Protein AF-E1U0R4-F1 (afdb_monomer_lite)

Secondary structure (DSSP, 8-state):
--------------------------------------S------S-S--TTEEEE-TTSSEEEEEEE---S--TT-SEEEEEEETTT--EEEEEE------TTHHHHHHHHHHHHHHHHT---TTS--

Organism: Zonotrichia albicollis (NCBI:txid44394)

Foldseek 3Di:
DDDDDDDDDDDDDDDDDDDDDDDDDDDDDDDDDDDPDDDPDPPPDPPPPVQAQPDADPVRQKTFGPAWDCPDCDDQFPTKTWIAGPVVRDIDIDTDGDDPDPPCPVVVVVVVVVVVVVLVPDDDPPRDD

InterPro domains:
  IPR050588 With No Lysine (K) Ser/Thr Protein Kinase [PTHR13902] (39-129)

Structure (mmCIF, N/CA/C/O backbone):
data_AF-E1U0R4-F1
#
_entry.id   AF-E1U0R4-F1
#
loop_
_atom_site.group_PDB
_atom_site.id
_atom_site.type_symbol
_atom_site.label_atom_id
_atom_site.label_alt_id
_atom_site.label_comp_id
_atom_site.label_asym_id
_atom_site.label_entity_id
_atom_site.label_seq_id
_atom_site.pdbx_PDB_ins_code
_atom_site.Cartn_x
_atom_site.Cartn_y
_atom_site.Cartn_z
_atom_site.occupancy
_atom_site.B_iso_or_equiv
_atom_site.auth_seq_id
_atom_site.auth_comp_id
_atom_site.auth_asym_id
_atom_site.auth_atom_id
_atom_site.pdbx_PDB_model_num
ATOM 1 N N . MET A 1 1 ? 2.765 56.163 -7.144 1.00 41.53 1 MET A N 1
ATOM 2 C CA . MET A 1 1 ? 4.044 56.393 -6.450 1.00 41.53 1 MET A CA 1
ATOM 3 C C . MET A 1 1 ? 4.935 55.227 -6.826 1.00 41.53 1 MET A C 1
ATOM 5 O O . MET A 1 1 ? 4.578 54.101 -6.513 1.00 41.53 1 MET A O 1
ATOM 9 N N . SER A 1 2 ? 5.956 55.501 -7.637 1.00 49.88 2 SER A N 1
ATOM 10 C CA . SER A 1 2 ? 6.930 54.536 -8.158 1.00 49.88 2 SER A CA 1
ATOM 11 C C . SER A 1 2 ? 8.245 54.772 -7.445 1.00 49.88 2 SER A C 1
ATOM 13 O O . SER A 1 2 ? 8.737 55.877 -7.608 1.00 49.88 2 SER A O 1
ATOM 15 N N . GLU A 1 3 ? 8.802 53.772 -6.764 1.00 46.78 3 GLU A N 1
ATOM 16 C CA . GLU A 1 3 ? 10.224 53.624 -6.386 1.00 46.78 3 GLU A CA 1
ATOM 17 C C . GLU A 1 3 ? 10.397 52.101 -6.152 1.00 46.78 3 GLU A C 1
ATOM 19 O O . GLU A 1 3 ? 9.575 51.510 -5.462 1.00 46.78 3 GLU A O 1
ATOM 24 N N . GLY A 1 4 ? 11.284 51.313 -6.765 1.00 46.88 4 GLY A N 1
ATOM 25 C CA . GLY A 1 4 ? 12.503 51.604 -7.506 1.00 46.88 4 GLY A CA 1
ATOM 26 C C . GLY A 1 4 ? 13.678 51.715 -6.545 1.00 46.88 4 GLY A C 1
ATOM 27 O O . GLY A 1 4 ? 13.974 52.823 -6.134 1.00 46.88 4 GLY A O 1
ATOM 28 N N . GLU A 1 5 ? 14.367 50.616 -6.213 1.00 40.34 5 GLU A N 1
ATOM 29 C CA . GLU A 1 5 ? 15.675 50.728 -5.557 1.00 40.34 5 GLU A CA 1
ATOM 30 C C . GLU A 1 5 ? 16.640 49.608 -5.959 1.00 40.34 5 GLU A C 1
ATOM 32 O O . GLU A 1 5 ? 16.260 48.480 -6.271 1.00 40.34 5 GLU A O 1
ATOM 37 N N . SER A 1 6 ? 17.901 50.015 -6.068 1.00 49.81 6 SER A N 1
ATOM 38 C CA . SER A 1 6 ? 18.966 49.423 -6.866 1.00 49.81 6 SER A CA 1
ATOM 39 C C . SER A 1 6 ? 20.091 48.860 -5.999 1.00 49.81 6 SER A C 1
ATOM 41 O O . SER A 1 6 ? 20.259 49.218 -4.839 1.00 49.81 6 SER A O 1
ATOM 43 N N . LYS A 1 7 ? 20.899 48.007 -6.639 1.00 45.50 7 LYS A N 1
ATOM 44 C CA . LYS A 1 7 ? 22.209 47.484 -6.219 1.00 45.50 7 LYS A CA 1
ATOM 45 C C . LYS A 1 7 ? 23.108 48.493 -5.495 1.00 45.50 7 LYS A C 1
ATOM 47 O O . LYS A 1 7 ? 23.283 49.612 -5.972 1.00 45.50 7 LYS A O 1
ATOM 52 N N . GLN A 1 8 ? 23.886 47.981 -4.539 1.00 39.34 8 GLN A N 1
ATOM 53 C CA . GLN A 1 8 ? 25.188 48.545 -4.193 1.00 39.34 8 GLN A CA 1
ATOM 54 C C . GLN A 1 8 ? 26.244 47.444 -3.991 1.00 39.34 8 GLN A C 1
ATOM 56 O O . GLN A 1 8 ? 26.070 46.503 -3.224 1.00 39.34 8 GLN A O 1
ATOM 61 N N . VAL A 1 9 ? 27.331 47.590 -4.749 1.00 46.50 9 VAL A N 1
ATOM 62 C CA . VAL A 1 9 ? 28.618 46.886 -4.650 1.00 46.50 9 VAL A CA 1
ATOM 63 C C . VAL A 1 9 ? 29.513 47.569 -3.608 1.00 46.50 9 VAL A C 1
ATOM 65 O O . VAL A 1 9 ? 29.276 48.730 -3.266 1.00 46.50 9 VAL A O 1
ATOM 68 N N . PRO A 1 10 ? 30.631 46.938 -3.220 1.00 53.38 10 PRO A N 1
ATOM 69 C CA . PRO A 1 10 ? 31.868 47.711 -3.229 1.00 53.38 10 PRO A CA 1
ATOM 70 C C . PRO A 1 10 ? 33.009 47.030 -3.994 1.00 53.38 10 PRO A C 1
ATOM 72 O O . PRO A 1 10 ? 33.271 45.836 -3.894 1.00 53.38 10 PRO A O 1
ATOM 75 N N . SER A 1 11 ? 33.678 47.876 -4.767 1.00 37.53 11 SER A N 1
ATOM 76 C CA . SER A 1 11 ? 34.924 47.697 -5.506 1.00 37.53 11 SER A CA 1
ATOM 77 C C . SER A 1 11 ? 36.165 47.754 -4.606 1.00 37.53 11 SER A C 1
ATOM 79 O O . SER A 1 11 ? 36.167 48.533 -3.654 1.00 37.53 11 SER A O 1
ATOM 81 N N . SER A 1 12 ? 37.265 47.118 -5.032 1.00 37.72 12 SER A N 1
ATOM 82 C CA . SER A 1 12 ? 38.532 47.788 -5.425 1.00 37.72 12 SER A CA 1
ATOM 83 C C . SER A 1 12 ? 39.790 46.994 -5.030 1.00 37.72 12 SER A C 1
ATOM 85 O O . SER A 1 12 ? 39.921 46.605 -3.873 1.00 37.72 12 SER A O 1
ATOM 87 N N . GLY A 1 13 ? 40.750 46.862 -5.961 1.00 34.81 13 GLY A N 1
ATOM 88 C CA . GLY A 1 13 ? 42.180 46.870 -5.605 1.00 34.81 13 GLY A CA 1
ATOM 89 C C . GLY A 1 13 ? 43.117 45.808 -6.209 1.00 34.81 13 GLY A C 1
ATOM 90 O O . GLY A 1 13 ? 43.470 44.868 -5.515 1.00 34.81 13 GLY A O 1
ATOM 91 N N . SER A 1 14 ? 43.582 46.057 -7.441 1.00 40.03 14 SER A N 1
ATOM 92 C CA . SER A 1 14 ? 44.992 46.029 -7.914 1.00 40.03 14 SER A CA 1
ATOM 93 C C . SER A 1 14 ? 45.887 44.755 -7.899 1.00 40.03 14 SER A C 1
ATOM 95 O O . SER A 1 14 ? 46.291 44.264 -6.852 1.00 40.03 14 SER A O 1
ATOM 97 N N . ASP A 1 15 ? 46.308 44.364 -9.117 1.00 39.44 15 ASP A N 1
ATOM 98 C CA . ASP A 1 15 ? 47.503 43.618 -9.614 1.00 39.44 15 ASP A CA 1
ATOM 99 C C . ASP A 1 15 ? 48.890 43.950 -8.974 1.00 39.44 15 ASP A C 1
ATOM 101 O O . ASP A 1 15 ? 48.965 44.946 -8.250 1.00 39.44 15 ASP A O 1
ATOM 105 N N . PRO A 1 16 ? 50.056 43.329 -9.353 1.00 49.41 16 PRO A N 1
ATOM 106 C CA . PRO A 1 16 ? 50.374 42.035 -10.019 1.00 49.41 16 PRO A CA 1
ATOM 107 C C . PRO A 1 16 ? 51.575 41.226 -9.397 1.00 49.41 16 PRO A C 1
ATOM 109 O O . PRO A 1 16 ? 52.316 41.727 -8.561 1.00 49.41 16 PRO A O 1
ATOM 112 N N . LYS A 1 17 ? 51.792 39.986 -9.897 1.00 42.16 17 LYS A N 1
ATOM 113 C CA . LYS A 1 17 ? 53.056 39.225 -10.193 1.00 42.16 17 LYS A CA 1
ATOM 114 C C . LYS A 1 17 ? 54.303 39.318 -9.263 1.00 42.16 17 LYS A C 1
ATOM 116 O O . LYS A 1 17 ? 54.814 40.400 -8.997 1.00 42.16 17 LYS A O 1
ATOM 121 N N . PRO A 1 18 ? 54.962 38.169 -8.982 1.00 46.47 18 PRO A N 1
ATOM 122 C CA . PRO A 1 18 ? 56.337 37.989 -9.486 1.00 46.47 18 PRO A CA 1
ATOM 123 C C . PRO A 1 18 ? 56.633 36.583 -10.058 1.00 46.47 18 PRO A C 1
ATOM 125 O O . PRO A 1 18 ? 56.273 35.563 -9.481 1.00 46.47 18 PRO A O 1
ATOM 128 N N . GLU A 1 19 ? 57.354 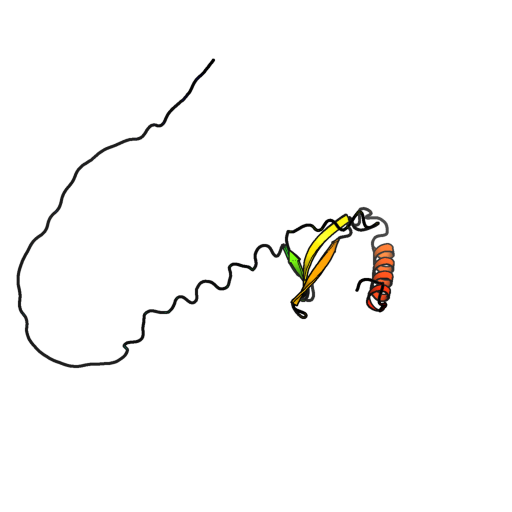36.549 -11.184 1.00 39.94 19 GLU A N 1
ATOM 129 C CA . GLU A 1 19 ? 58.221 35.423 -11.579 1.00 39.94 19 GLU A CA 1
ATOM 130 C C . GLU A 1 19 ? 59.570 35.554 -10.852 1.00 39.94 19 GLU A C 1
ATOM 132 O O . GLU A 1 19 ? 59.973 36.668 -10.502 1.00 39.94 19 GLU A O 1
ATOM 137 N N . PRO A 1 20 ? 60.329 34.455 -10.721 1.00 52.81 20 PRO A N 1
ATOM 138 C CA . PRO A 1 20 ? 61.683 34.515 -11.267 1.00 52.81 20 PRO A CA 1
ATOM 139 C C . PRO A 1 20 ? 62.083 33.266 -12.067 1.00 52.81 20 PRO A C 1
ATOM 141 O O . PRO A 1 20 ? 61.604 32.155 -11.854 1.00 52.81 20 PRO A O 1
ATOM 144 N N . ALA A 1 21 ? 63.001 33.499 -13.001 1.00 41.66 21 ALA A N 1
ATOM 145 C CA . ALA A 1 21 ? 63.516 32.559 -13.983 1.00 41.66 21 ALA A CA 1
ATOM 146 C C . ALA A 1 21 ? 64.726 31.726 -13.503 1.00 41.66 21 ALA A C 1
ATOM 148 O O . ALA A 1 21 ? 65.464 32.129 -12.607 1.00 41.66 21 ALA A O 1
ATOM 149 N N . SER A 1 22 ? 64.995 30.673 -14.290 1.00 39.19 22 SER A N 1
ATOM 150 C CA . SER A 1 22 ? 66.307 30.080 -14.625 1.00 39.19 22 SER A CA 1
ATOM 151 C C . SER A 1 22 ? 66.925 29.029 -13.689 1.00 39.19 22 SER A C 1
ATOM 153 O O . SER A 1 22 ? 67.440 29.355 -12.623 1.00 39.19 22 SER A O 1
ATOM 155 N N . SER A 1 23 ? 67.081 27.792 -14.191 1.00 39.59 23 SER A N 1
ATOM 156 C CA . SER A 1 23 ? 68.366 27.231 -14.695 1.00 39.59 23 SER A CA 1
ATOM 157 C C . SER A 1 23 ? 68.241 25.710 -14.948 1.00 39.59 23 SER A C 1
ATOM 159 O O . SER A 1 23 ? 67.795 24.980 -14.070 1.00 39.59 23 SER A O 1
ATOM 161 N N . GLY A 1 24 ? 68.609 25.221 -16.143 1.00 40.91 24 GLY A N 1
ATOM 162 C CA . GLY A 1 24 ? 68.696 23.776 -16.468 1.00 40.91 24 GLY A CA 1
ATOM 163 C C . GLY A 1 24 ? 70.047 23.151 -16.064 1.00 40.91 24 GLY A C 1
ATOM 164 O O . GLY A 1 24 ? 70.754 23.740 -15.253 1.00 40.91 24 GLY A O 1
ATOM 165 N N . PRO A 1 25 ? 70.520 22.071 -16.721 1.00 55.16 25 PRO A N 1
ATOM 166 C CA . PRO A 1 25 ? 69.890 20.778 -16.987 1.00 55.16 25 PRO A CA 1
ATOM 167 C C . PRO A 1 25 ? 70.627 19.642 -16.231 1.00 55.16 25 PRO A C 1
ATOM 169 O O . PRO A 1 25 ? 71.854 19.605 -16.179 1.00 55.16 25 PRO A O 1
ATOM 172 N N . GLY A 1 26 ? 69.890 18.675 -15.679 1.00 37.91 26 GLY A N 1
ATOM 173 C CA . GLY A 1 26 ? 70.452 17.505 -14.995 1.00 37.91 26 GLY A CA 1
ATOM 174 C C . GLY A 1 26 ? 70.045 16.221 -15.702 1.00 37.91 26 GLY A C 1
ATOM 175 O O . GLY A 1 26 ? 68.925 15.749 -15.554 1.00 37.91 26 GLY A O 1
ATOM 176 N N . MET A 1 27 ? 70.952 15.681 -16.505 1.00 47.06 27 MET A N 1
ATOM 177 C CA . MET A 1 27 ? 70.818 14.376 -17.139 1.00 47.06 27 MET A CA 1
ATOM 178 C C . MET A 1 27 ? 71.198 13.263 -16.155 1.00 47.06 27 MET A C 1
ATOM 180 O O . MET A 1 27 ? 72.202 13.372 -15.457 1.00 47.06 27 MET A O 1
ATOM 184 N N . THR A 1 28 ? 70.419 12.180 -16.193 1.00 42.53 28 THR A N 1
ATOM 185 C CA . THR A 1 28 ? 70.784 10.756 -16.060 1.00 42.53 28 THR A CA 1
ATOM 186 C C . THR A 1 28 ? 69.958 9.950 -15.057 1.00 42.53 28 THR A C 1
ATOM 188 O O . THR A 1 28 ? 69.831 10.269 -13.882 1.00 42.53 28 THR A O 1
ATOM 191 N N . SER A 1 29 ? 69.561 8.792 -15.580 1.00 46.50 29 SER A N 1
ATOM 192 C CA . SER A 1 29 ? 69.542 7.488 -14.926 1.00 46.50 29 SER A CA 1
ATOM 193 C C . SER A 1 29 ? 68.189 6.905 -14.530 1.00 46.50 29 SER A C 1
ATOM 195 O O . SER A 1 29 ? 67.298 7.541 -13.986 1.00 46.50 29 SER A O 1
ATOM 197 N N . VAL A 1 30 ? 68.083 5.642 -14.918 1.00 53.34 30 VAL A N 1
ATOM 198 C CA . VAL A 1 30 ? 66.913 4.795 -15.112 1.00 53.34 30 VAL A CA 1
ATOM 199 C C . VAL A 1 30 ? 66.467 4.095 -13.823 1.00 53.34 30 VAL A C 1
ATOM 201 O O . VAL A 1 30 ? 67.317 3.655 -13.053 1.00 53.34 30 VAL A O 1
ATOM 204 N N . SER A 1 31 ? 65.153 3.864 -13.675 1.00 43.50 31 SER A N 1
ATOM 205 C CA . SER A 1 31 ? 64.508 2.531 -13.511 1.00 43.50 31 SER A CA 1
ATOM 206 C C . SER A 1 31 ? 63.292 2.538 -12.558 1.00 43.50 31 SER A C 1
ATOM 208 O O . SER A 1 31 ? 63.449 2.832 -11.382 1.00 43.50 31 SER A O 1
ATOM 210 N N . ALA A 1 32 ? 62.124 2.195 -13.137 1.00 43.31 32 ALA A N 1
ATOM 211 C CA . ALA A 1 32 ? 60.898 1.482 -12.683 1.00 43.31 32 ALA A CA 1
ATOM 212 C C . ALA A 1 32 ? 60.625 1.233 -11.164 1.00 43.31 32 ALA A C 1
ATOM 214 O O . ALA A 1 32 ? 61.592 1.006 -10.441 1.00 43.31 32 ALA A O 1
ATOM 215 N N . PRO A 1 33 ? 59.352 1.076 -10.681 1.00 49.19 33 PRO A N 1
ATOM 216 C CA . PRO A 1 33 ? 58.301 0.318 -11.393 1.00 49.19 33 PRO A CA 1
ATOM 217 C C . PRO A 1 33 ? 56.792 0.640 -11.117 1.00 49.19 33 PRO A C 1
ATOM 219 O O . PRO A 1 33 ? 56.436 1.363 -10.201 1.00 49.19 33 PRO A O 1
ATOM 222 N N . VAL A 1 34 ? 55.937 -0.025 -11.916 1.00 44.78 34 VAL A N 1
ATOM 223 C CA . VAL A 1 34 ? 54.500 -0.387 -11.756 1.00 44.78 34 VAL A CA 1
ATOM 224 C C . VAL A 1 34 ? 53.418 0.708 -11.700 1.00 44.78 34 VAL A C 1
ATOM 226 O O . VAL A 1 34 ? 53.452 1.643 -10.916 1.00 44.78 34 VAL A O 1
ATOM 229 N N . THR A 1 35 ? 52.357 0.414 -12.459 1.00 44.03 35 THR A N 1
ATOM 230 C CA . THR A 1 35 ? 50.989 0.939 -12.369 1.00 44.03 35 THR A CA 1
ATOM 231 C C . THR A 1 35 ? 50.728 2.232 -13.142 1.00 44.03 35 THR A C 1
ATOM 233 O O . THR A 1 35 ? 50.639 3.335 -12.623 1.00 44.03 35 THR A O 1
ATOM 236 N N . SER A 1 36 ? 50.567 2.073 -14.456 1.00 50.12 36 SER A N 1
ATOM 237 C CA . SER A 1 36 ? 49.639 2.927 -15.190 1.00 50.12 36 SER A CA 1
ATOM 238 C C . SER A 1 36 ? 48.278 2.244 -15.087 1.00 50.12 36 SER A C 1
ATOM 240 O O . SER A 1 36 ? 47.939 1.381 -15.889 1.00 50.12 36 SER A O 1
ATOM 242 N N . ALA A 1 37 ? 47.566 2.552 -14.011 1.00 49.91 37 ALA A N 1
ATOM 243 C CA . ALA A 1 37 ? 46.127 2.383 -13.931 1.00 49.91 37 ALA A CA 1
ATOM 244 C C . ALA A 1 37 ? 45.564 3.786 -13.704 1.00 49.91 37 ALA A C 1
ATOM 246 O O . ALA A 1 37 ? 46.132 4.567 -12.938 1.00 49.91 37 ALA A O 1
ATOM 247 N N . ALA A 1 38 ? 44.544 4.105 -14.488 1.00 49.84 38 ALA A N 1
ATOM 248 C CA . ALA A 1 38 ? 43.834 5.370 -14.558 1.00 49.84 38 ALA A CA 1
ATOM 249 C C . ALA A 1 38 ? 43.422 5.914 -13.170 1.00 49.84 38 ALA A C 1
ATOM 251 O O . ALA A 1 38 ? 43.376 5.143 -12.206 1.00 49.84 38 ALA A O 1
ATOM 252 N N . PRO A 1 39 ? 43.144 7.231 -13.046 1.00 54.72 39 PRO A N 1
ATOM 253 C CA . PRO A 1 39 ? 42.510 7.783 -11.846 1.00 54.72 39 PRO A CA 1
ATOM 254 C C . PRO A 1 39 ? 41.251 6.973 -11.489 1.00 54.72 39 PRO A C 1
ATOM 256 O O . PRO A 1 39 ? 40.661 6.389 -12.399 1.00 54.72 39 PRO A O 1
ATOM 259 N N . PRO A 1 40 ? 40.874 6.899 -10.196 1.00 53.12 40 PRO A N 1
ATOM 260 C CA . PRO A 1 40 ? 39.676 6.182 -9.779 1.00 53.12 40 PRO A CA 1
ATOM 261 C C . PRO A 1 40 ? 38.511 6.705 -10.612 1.00 53.12 40 PRO A C 1
ATOM 263 O O . PRO A 1 40 ? 38.218 7.898 -10.566 1.00 53.12 40 PRO A O 1
ATOM 266 N N . GLU A 1 41 ? 37.933 5.830 -11.435 1.00 56.06 41 GLU A N 1
ATOM 267 C CA . GLU A 1 41 ? 36.658 6.126 -12.059 1.00 56.06 41 GLU A CA 1
ATOM 268 C C . GLU A 1 41 ? 35.685 6.381 -10.915 1.00 56.06 41 GLU A C 1
ATOM 270 O O . GLU A 1 41 ? 35.590 5.620 -9.950 1.00 56.06 41 GLU A O 1
ATOM 275 N N . GLU A 1 42 ? 35.095 7.556 -11.000 1.00 53.53 42 GLU A N 1
ATOM 276 C CA . GLU A 1 42 ? 34.057 8.086 -10.154 1.00 53.53 42 GLU A CA 1
ATOM 277 C C . GLU A 1 42 ? 32.883 7.091 -10.213 1.00 53.53 42 GLU A C 1
ATOM 279 O O . GLU A 1 42 ? 32.039 7.172 -11.094 1.00 53.53 42 GLU A O 1
ATOM 284 N N . GLU A 1 43 ? 32.839 6.107 -9.307 1.00 49.41 43 GLU A N 1
ATOM 285 C CA . GLU A 1 43 ? 31.593 5.413 -8.942 1.00 49.41 43 GLU A CA 1
ATOM 286 C C . GLU A 1 43 ? 30.796 6.327 -7.995 1.00 49.41 43 GLU A C 1
ATOM 288 O O . GLU A 1 43 ? 30.449 5.971 -6.871 1.00 49.41 43 GLU A O 1
ATOM 293 N N . GLU A 1 44 ? 30.574 7.563 -8.426 1.00 50.28 44 GLU A N 1
ATOM 294 C CA . GLU A 1 44 ? 29.576 8.456 -7.862 1.00 50.28 44 GLU A CA 1
ATOM 295 C C . GLU A 1 44 ? 28.518 8.640 -8.957 1.00 50.28 44 GLU A C 1
ATOM 297 O O . GLU A 1 44 ? 28.853 8.946 -10.097 1.00 50.28 44 GLU A O 1
ATOM 302 N N . GLU A 1 45 ? 27.254 8.427 -8.578 1.00 46.81 45 GLU A N 1
ATOM 303 C CA . GLU A 1 45 ? 26.020 8.657 -9.355 1.00 46.81 45 GLU A CA 1
ATOM 304 C C . GLU A 1 45 ? 25.377 7.459 -10.079 1.00 46.81 45 GLU A C 1
ATOM 306 O O . GLU A 1 45 ? 25.201 7.433 -11.293 1.00 46.81 45 GLU A O 1
ATOM 311 N N . GLU A 1 46 ? 24.860 6.514 -9.285 1.00 45.53 46 GLU A N 1
ATOM 312 C CA . GLU A 1 46 ? 23.609 5.803 -9.622 1.00 45.53 46 GLU A CA 1
ATOM 313 C C . GLU A 1 46 ? 22.516 6.000 -8.539 1.00 45.53 46 GLU A C 1
ATOM 315 O O . GLU A 1 46 ? 21.587 5.207 -8.436 1.00 45.53 46 GLU A O 1
ATOM 320 N N . SER A 1 47 ? 22.600 7.052 -7.705 1.00 46.75 47 SER A N 1
ATOM 321 C CA . SER A 1 47 ? 21.662 7.297 -6.584 1.00 46.75 47 SER A CA 1
ATOM 322 C C . SER A 1 47 ? 20.639 8.422 -6.811 1.00 46.75 47 SER A C 1
ATOM 324 O O . SER A 1 47 ? 20.001 8.864 -5.859 1.00 46.75 47 SER A O 1
ATOM 326 N N . GLU A 1 48 ? 20.479 8.931 -8.034 1.00 45.78 48 GLU A N 1
ATOM 327 C CA . GLU A 1 48 ? 19.715 10.171 -8.277 1.00 45.78 48 GLU A CA 1
ATOM 328 C C . GLU A 1 48 ? 18.302 10.002 -8.868 1.00 45.78 48 GLU A C 1
ATOM 330 O O . GLU A 1 48 ? 17.656 11.002 -9.167 1.00 45.78 48 GLU A O 1
ATOM 335 N N . ASP A 1 49 ? 17.748 8.784 -8.951 1.00 47.28 49 ASP A N 1
ATOM 336 C CA . ASP A 1 49 ? 16.307 8.605 -9.236 1.00 47.28 49 ASP A CA 1
ATOM 337 C C . ASP A 1 49 ? 15.574 7.686 -8.234 1.00 47.28 49 ASP A C 1
ATOM 339 O O . ASP A 1 49 ? 14.559 7.073 -8.541 1.00 47.28 49 ASP A O 1
ATOM 343 N N . GLU A 1 50 ? 16.017 7.670 -6.969 1.00 53.78 50 GLU A N 1
ATOM 344 C CA . GLU A 1 50 ? 15.166 7.349 -5.800 1.00 53.78 50 GLU A CA 1
ATOM 345 C C . GLU A 1 50 ? 14.288 8.558 -5.410 1.00 53.78 50 GLU A C 1
ATOM 347 O O . GLU A 1 50 ? 14.027 8.832 -4.234 1.00 53.78 50 GLU A O 1
ATOM 352 N N . SER A 1 51 ? 13.879 9.348 -6.405 1.00 51.28 51 SER A N 1
ATOM 353 C CA . SER A 1 51 ? 13.270 10.661 -6.240 1.00 51.28 51 SER A CA 1
ATOM 354 C C . SER A 1 51 ? 11.897 10.547 -5.571 1.00 51.28 51 SER A C 1
ATOM 356 O O . SER A 1 51 ? 10.850 10.437 -6.203 1.00 51.28 51 SER A O 1
ATOM 358 N N . GLU A 1 52 ? 11.938 10.633 -4.243 1.00 66.00 52 GLU A N 1
ATOM 359 C CA . GLU A 1 52 ? 10.843 10.894 -3.317 1.00 66.00 52 GLU A CA 1
ATOM 360 C C . GLU A 1 52 ? 10.042 9.705 -2.777 1.00 66.00 52 GLU A C 1
ATOM 362 O O . GLU A 1 52 ? 8.818 9.777 -2.631 1.00 66.00 52 GLU A O 1
ATOM 367 N N . ILE A 1 53 ? 10.749 8.641 -2.384 1.00 78.56 53 ILE A N 1
ATOM 368 C CA . ILE A 1 53 ? 10.202 7.608 -1.495 1.00 78.56 53 ILE A CA 1
ATOM 369 C C . ILE A 1 53 ? 9.849 8.262 -0.145 1.00 78.56 53 ILE A C 1
ATOM 371 O O . ILE A 1 53 ? 10.720 8.711 0.601 1.00 78.56 53 ILE A O 1
ATOM 375 N N . LEU A 1 54 ? 8.553 8.366 0.153 1.00 85.44 54 LEU A N 1
ATOM 376 C CA . LEU A 1 54 ? 8.035 8.933 1.401 1.00 85.44 54 LEU A CA 1
ATOM 377 C C . LEU A 1 54 ? 7.964 7.905 2.525 1.00 85.44 54 LEU A C 1
ATOM 379 O O . LEU A 1 54 ? 8.135 8.257 3.691 1.00 85.44 54 LEU A O 1
ATOM 383 N N . GLU A 1 55 ? 7.632 6.667 2.177 1.00 91.50 55 GLU A N 1
ATOM 384 C CA . GLU A 1 55 ? 7.391 5.597 3.136 1.00 91.50 55 GLU A CA 1
ATOM 385 C C . GLU A 1 55 ? 7.635 4.240 2.479 1.00 91.50 55 GLU A C 1
ATOM 387 O O . GLU A 1 55 ? 7.351 4.048 1.298 1.00 91.50 55 GLU A O 1
ATOM 392 N N . GLU A 1 56 ? 8.124 3.280 3.257 1.00 93.44 56 GLU A N 1
ATOM 393 C CA . GLU A 1 56 ? 8.251 1.890 2.832 1.00 93.44 56 GLU A CA 1
ATOM 394 C C . GLU A 1 56 ? 7.339 1.009 3.677 1.00 93.44 56 GLU A C 1
ATOM 396 O O . GLU A 1 56 ? 7.187 1.194 4.887 1.00 93.44 56 GLU A O 1
ATOM 401 N N . SER A 1 57 ? 6.729 0.015 3.037 1.00 91.88 57 SER A N 1
ATOM 402 C CA . SER A 1 57 ? 5.928 -0.974 3.753 1.00 91.88 57 SER A CA 1
ATOM 403 C C . SER A 1 57 ? 6.759 -1.737 4.795 1.00 91.88 57 SER A C 1
ATOM 405 O O . SER A 1 57 ? 7.949 -1.967 4.583 1.00 91.88 57 SER A O 1
ATOM 407 N N . PRO A 1 58 ? 6.145 -2.249 5.880 1.00 92.62 58 PRO A N 1
ATOM 408 C CA . PRO A 1 58 ? 6.855 -3.029 6.900 1.00 92.62 58 PRO A CA 1
ATOM 409 C C . PRO A 1 58 ? 7.582 -4.279 6.378 1.00 92.62 58 PRO A C 1
ATOM 411 O O . PRO A 1 58 ? 8.457 -4.808 7.059 1.00 92.62 58 PRO A O 1
ATOM 414 N N . CYS A 1 59 ? 7.198 -4.782 5.201 1.00 91.12 59 CYS A N 1
ATOM 415 C CA . CYS A 1 59 ? 7.853 -5.902 4.528 1.00 91.12 59 CYS A CA 1
ATOM 416 C C . CYS A 1 59 ? 8.890 -5.474 3.474 1.00 91.12 59 CYS A C 1
ATOM 418 O O . CYS A 1 59 ? 9.494 -6.347 2.861 1.00 91.12 59 CYS A O 1
ATOM 420 N N . GLY A 1 60 ? 9.078 -4.173 3.236 1.00 92.44 60 GLY A N 1
ATOM 421 C CA . GLY A 1 60 ? 10.020 -3.624 2.253 1.00 92.44 60 GLY A CA 1
ATOM 422 C C . GLY A 1 60 ? 9.643 -3.852 0.783 1.00 92.44 60 GLY A C 1
ATOM 423 O O . GLY A 1 60 ? 10.362 -3.405 -0.102 1.00 92.44 60 GLY A O 1
ATOM 424 N N . ARG A 1 61 ? 8.524 -4.533 0.497 1.00 94.69 61 ARG A N 1
ATOM 425 C CA . ARG A 1 61 ? 8.091 -4.815 -0.883 1.00 94.69 61 ARG A CA 1
ATOM 426 C C . ARG A 1 61 ? 7.550 -3.575 -1.592 1.00 94.69 61 ARG A C 1
ATOM 428 O O . ARG A 1 61 ? 7.741 -3.403 -2.787 1.00 94.69 61 ARG A O 1
ATOM 435 N N . TRP A 1 62 ? 6.852 -2.721 -0.856 1.00 95.19 62 TRP A N 1
ATOM 436 C CA . TRP A 1 62 ? 6.158 -1.567 -1.419 1.00 95.19 62 TRP A CA 1
ATOM 437 C C . TRP A 1 62 ? 6.845 -0.271 -1.005 1.00 95.19 62 TRP A C 1
ATOM 439 O O . TRP A 1 62 ? 7.019 -0.036 0.194 1.00 95.19 62 TRP A O 1
ATOM 449 N N . GLN A 1 63 ? 7.179 0.571 -1.981 1.00 94.75 63 GLN A N 1
ATOM 450 C CA . GLN A 1 63 ? 7.784 1.890 -1.774 1.00 94.75 63 GLN A CA 1
ATOM 451 C C . GLN A 1 63 ? 6.807 2.983 -2.212 1.00 94.75 63 GLN A C 1
ATOM 453 O O . GLN A 1 63 ? 6.508 3.116 -3.397 1.00 94.75 63 GLN A O 1
ATOM 458 N N . LYS A 1 64 ? 6.283 3.759 -1.261 1.00 95.31 64 LYS A N 1
ATOM 459 C CA . LYS A 1 64 ? 5.368 4.885 -1.491 1.00 95.31 64 LYS A CA 1
ATOM 460 C C . LYS A 1 64 ? 6.149 6.106 -1.964 1.00 95.31 64 LYS A C 1
ATOM 462 O O . LYS A 1 64 ? 7.114 6.496 -1.316 1.00 95.31 64 LYS A O 1
ATOM 467 N N . ARG A 1 65 ? 5.686 6.770 -3.021 1.00 93.62 65 ARG A N 1
ATOM 468 C CA . ARG A 1 65 ? 6.249 8.025 -3.547 1.00 93.62 65 ARG A CA 1
ATOM 469 C C . ARG A 1 65 ? 5.410 9.240 -3.123 1.00 93.62 65 ARG A C 1
ATOM 471 O O . ARG A 1 65 ? 4.300 9.076 -2.614 1.00 93.62 65 ARG A O 1
ATOM 478 N N . ARG A 1 66 ? 5.902 10.473 -3.321 1.00 89.94 66 ARG A N 1
ATOM 479 C CA . ARG A 1 66 ? 5.121 11.695 -2.996 1.00 89.94 66 ARG A CA 1
ATOM 480 C C . ARG A 1 66 ? 3.925 11.932 -3.911 1.00 89.94 66 ARG A C 1
ATOM 482 O O . ARG A 1 66 ? 2.989 12.613 -3.500 1.00 89.94 66 ARG A O 1
ATOM 489 N N . GLU A 1 67 ? 3.933 11.395 -5.123 1.00 91.75 67 GLU A N 1
ATOM 490 C CA . GLU A 1 67 ? 2.858 11.634 -6.083 1.00 91.75 67 GLU A CA 1
ATOM 491 C C . GLU A 1 67 ? 1.506 11.118 -5.564 1.00 91.75 67 GLU A C 1
ATOM 493 O O . GLU A 1 67 ? 1.343 9.932 -5.291 1.00 91.75 67 GLU A O 1
ATOM 498 N N . GLU A 1 68 ? 0.530 12.017 -5.419 1.00 91.88 68 GLU A N 1
ATOM 499 C CA . GLU A 1 68 ? -0.843 11.675 -5.036 1.00 91.88 68 GLU A CA 1
ATOM 500 C C . GLU A 1 68 ? -1.651 11.287 -6.282 1.00 91.88 68 GLU A C 1
ATOM 502 O O . GLU A 1 68 ? -1.664 12.010 -7.280 1.00 91.88 68 GLU A O 1
ATOM 507 N N . VAL A 1 69 ? -2.356 10.155 -6.228 1.00 91.38 69 VAL A N 1
ATOM 508 C CA . VAL A 1 69 ? -3.133 9.627 -7.355 1.00 91.38 69 VAL A CA 1
ATOM 509 C C . VAL A 1 69 ? -4.629 9.855 -7.162 1.00 91.38 69 VAL A C 1
ATOM 511 O O . VAL A 1 69 ? -5.242 9.469 -6.168 1.00 91.38 69 VAL A O 1
ATOM 514 N N . ASN A 1 70 ? -5.271 10.446 -8.168 1.00 86.19 70 ASN A N 1
ATOM 515 C CA . ASN A 1 70 ? -6.679 10.822 -8.082 1.00 86.19 70 ASN A CA 1
ATOM 516 C C . ASN A 1 70 ? -7.608 9.695 -8.587 1.00 86.19 70 ASN A C 1
ATOM 518 O O . ASN A 1 70 ? -8.083 9.716 -9.724 1.00 86.19 70 ASN A O 1
ATOM 522 N N . GLN A 1 71 ? -7.914 8.718 -7.727 1.00 78.25 71 GLN A N 1
ATOM 523 C CA . GLN A 1 71 ? -8.673 7.494 -8.066 1.00 78.25 71 GLN A CA 1
ATOM 524 C C . GLN A 1 71 ? -10.197 7.660 -8.278 1.00 78.25 71 GLN A C 1
ATOM 526 O O . GLN A 1 71 ? -10.908 6.667 -8.402 1.00 78.25 71 GLN A O 1
ATOM 531 N N . ARG A 1 72 ? -10.714 8.897 -8.377 1.00 77.81 72 ARG A N 1
ATOM 532 C CA . ARG A 1 72 ? -12.157 9.244 -8.354 1.00 77.81 72 ARG A CA 1
ATOM 533 C C . ARG A 1 72 ? -12.833 8.798 -7.048 1.00 77.81 72 ARG A C 1
ATOM 535 O O . ARG A 1 72 ? -13.356 7.697 -6.995 1.00 77.81 72 ARG A O 1
ATOM 542 N N . ASN A 1 73 ? -12.864 9.670 -6.030 1.00 73.31 73 ASN A N 1
ATOM 543 C CA . ASN A 1 73 ? -13.606 9.526 -4.758 1.00 73.31 73 ASN A CA 1
ATOM 544 C C . ASN A 1 73 ? -13.985 8.080 -4.386 1.00 73.31 73 ASN A C 1
ATOM 546 O O . ASN A 1 73 ? -15.169 7.728 -4.359 1.00 73.31 73 ASN A O 1
ATOM 550 N N . VAL A 1 74 ? -12.975 7.245 -4.133 1.00 81.44 74 VAL A N 1
ATOM 551 C CA . VAL A 1 74 ? -13.183 5.870 -3.679 1.00 81.44 74 VAL A CA 1
ATOM 552 C C . VAL A 1 74 ? -13.711 5.944 -2.243 1.00 81.44 74 VAL A C 1
ATOM 554 O O . VAL A 1 74 ? -13.031 6.501 -1.380 1.00 81.44 74 VAL A O 1
ATOM 557 N N . PRO A 1 75 ? -14.926 5.443 -1.953 1.00 82.88 75 PRO A N 1
ATOM 558 C CA . PRO A 1 75 ? -15.489 5.547 -0.615 1.00 82.88 75 PRO A CA 1
ATOM 559 C C . PRO A 1 75 ? -14.609 4.841 0.421 1.00 82.88 75 PRO A C 1
ATOM 561 O O . PRO A 1 75 ? -14.304 3.661 0.271 1.00 82.88 75 PRO A O 1
ATOM 564 N N . GLY A 1 76 ? -14.259 5.551 1.494 1.00 83.38 76 GLY A N 1
ATOM 565 C CA . GLY A 1 76 ? -13.481 5.000 2.607 1.00 83.38 76 GLY A CA 1
ATOM 566 C C . GLY A 1 76 ? -11.962 5.055 2.437 1.00 83.38 76 GLY A C 1
ATOM 567 O O . GLY A 1 76 ? -11.279 4.557 3.322 1.00 83.38 76 GLY A O 1
ATOM 568 N N . ILE A 1 77 ? -11.450 5.651 1.353 1.00 88.88 77 ILE A N 1
ATOM 569 C CA . ILE A 1 77 ? -10.033 6.003 1.196 1.00 88.88 77 ILE A CA 1
ATOM 570 C C . ILE A 1 77 ? -9.883 7.507 1.411 1.00 88.88 77 ILE A C 1
ATOM 572 O O . ILE A 1 77 ? -10.584 8.289 0.767 1.00 88.88 77 ILE A O 1
ATOM 576 N N . ASP A 1 78 ? -8.989 7.901 2.315 1.00 89.06 78 ASP A N 1
ATOM 577 C CA . ASP A 1 78 ? -8.747 9.309 2.640 1.00 89.06 78 ASP A CA 1
ATOM 578 C C . ASP A 1 78 ? -7.709 9.926 1.700 1.00 89.06 78 ASP A C 1
ATOM 580 O O . ASP A 1 78 ? -7.915 11.028 1.193 1.00 89.06 78 ASP A O 1
ATOM 584 N N . SER A 1 79 ? -6.635 9.183 1.420 1.00 90.94 79 SER A N 1
ATOM 585 C CA . SER A 1 79 ? -5.557 9.596 0.519 1.00 90.94 79 SER A CA 1
ATOM 586 C C . SER A 1 79 ? -5.052 8.414 -0.299 1.00 90.94 79 SER A C 1
ATOM 588 O O . SER A 1 79 ? -5.100 7.268 0.151 1.00 90.94 79 SER A O 1
ATOM 590 N N . ALA A 1 80 ? -4.536 8.685 -1.496 1.00 93.44 80 ALA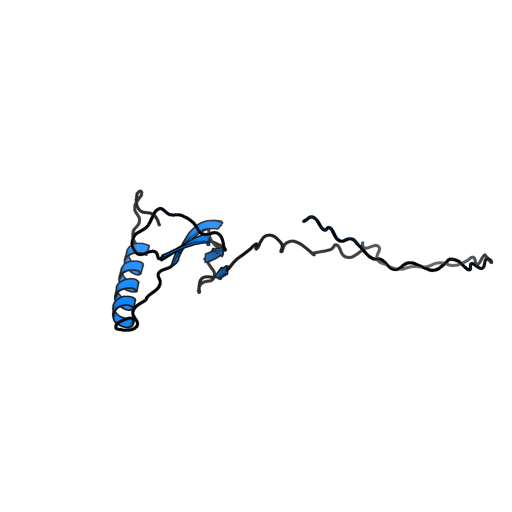 A N 1
ATOM 591 C CA . ALA A 1 80 ? -3.934 7.665 -2.340 1.00 93.44 80 ALA A CA 1
ATOM 592 C C . ALA A 1 80 ? -2.670 8.185 -3.016 1.00 93.44 80 ALA A C 1
ATOM 594 O O . ALA A 1 80 ? -2.677 9.279 -3.567 1.00 93.44 80 ALA A O 1
ATOM 595 N N . TYR A 1 81 ? -1.611 7.384 -3.020 1.00 93.75 81 TYR A N 1
ATOM 596 C CA . TYR A 1 81 ? -0.303 7.767 -3.549 1.00 93.75 81 TYR A CA 1
ATOM 597 C C . TYR A 1 81 ? 0.215 6.738 -4.552 1.00 93.75 81 TYR A C 1
ATOM 599 O O . TYR A 1 81 ? -0.167 5.568 -4.501 1.00 93.75 81 TYR A O 1
ATOM 607 N N . LEU A 1 82 ? 1.085 7.163 -5.462 1.00 93.75 82 LEU A N 1
ATOM 608 C CA . LEU A 1 82 ? 1.818 6.263 -6.342 1.00 93.75 82 LEU A CA 1
ATOM 609 C C . LEU A 1 82 ? 2.840 5.477 -5.517 1.00 93.75 82 LEU A C 1
ATOM 611 O O . LEU A 1 82 ? 3.517 6.033 -4.652 1.00 93.75 82 LEU A O 1
ATOM 615 N N . ALA A 1 83 ? 2.970 4.187 -5.793 1.00 94.81 83 ALA A N 1
ATOM 616 C CA . ALA A 1 83 ? 3.952 3.325 -5.159 1.00 94.81 83 ALA A CA 1
ATOM 617 C C . ALA A 1 83 ? 4.577 2.347 -6.158 1.00 94.81 83 ALA A C 1
ATOM 619 O O . ALA A 1 83 ? 4.061 2.125 -7.253 1.00 94.81 83 ALA A O 1
ATOM 620 N N . MET A 1 84 ? 5.709 1.770 -5.769 1.00 95.12 84 MET A N 1
ATOM 621 C CA . MET A 1 84 ? 6.438 0.761 -6.527 1.00 95.12 84 MET A CA 1
ATOM 622 C C . MET A 1 84 ? 6.362 -0.588 -5.823 1.00 95.12 84 MET A C 1
ATOM 624 O O . MET A 1 84 ? 6.633 -0.656 -4.623 1.00 95.12 84 MET A O 1
ATOM 628 N N . ASP A 1 85 ? 6.044 -1.650 -6.563 1.00 95.00 85 ASP A N 1
ATOM 629 C CA . ASP A 1 85 ? 6.384 -3.015 -6.163 1.00 95.00 85 ASP A CA 1
ATOM 630 C C . ASP A 1 85 ? 7.854 -3.289 -6.503 1.00 95.00 85 ASP A C 1
ATOM 632 O O . ASP A 1 85 ? 8.218 -3.323 -7.679 1.00 95.00 85 ASP A O 1
ATOM 636 N N . THR A 1 86 ? 8.704 -3.477 -5.495 1.00 92.12 86 THR A N 1
ATOM 637 C CA . THR A 1 86 ? 10.133 -3.771 -5.689 1.00 92.12 86 THR A CA 1
ATOM 638 C C . THR A 1 86 ? 10.394 -5.215 -6.115 1.00 92.12 86 THR A C 1
ATOM 640 O O . THR A 1 86 ? 11.473 -5.514 -6.623 1.00 92.12 86 THR A O 1
ATOM 643 N N . GLU A 1 87 ? 9.422 -6.115 -5.944 1.00 92.25 87 GLU A N 1
ATOM 644 C CA . GLU A 1 87 ? 9.541 -7.525 -6.317 1.00 92.25 87 GLU A CA 1
ATOM 645 C C . GLU A 1 87 ? 9.116 -7.748 -7.774 1.00 92.25 87 GLU A C 1
ATOM 647 O O . GLU A 1 87 ? 9.832 -8.387 -8.545 1.00 92.25 87 GLU A O 1
ATOM 652 N N . GLU A 1 88 ? 7.965 -7.198 -8.167 1.00 90.25 88 GLU A N 1
ATOM 653 C CA . GLU A 1 88 ? 7.416 -7.362 -9.522 1.00 90.25 88 GLU A CA 1
ATOM 654 C C . GLU A 1 88 ? 7.798 -6.218 -10.478 1.00 90.25 88 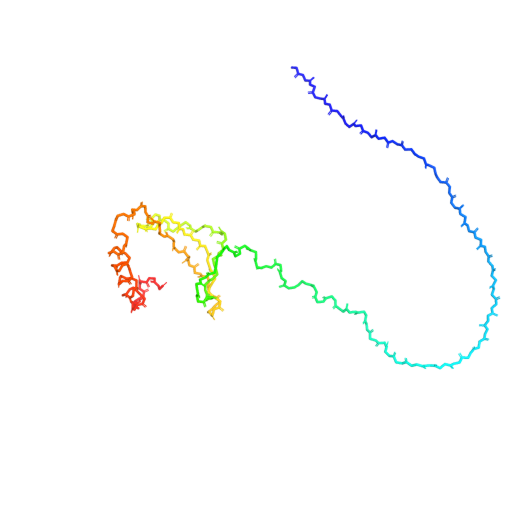GLU A C 1
ATOM 656 O O . GLU A 1 88 ? 7.630 -6.349 -11.692 1.00 90.25 88 GLU A O 1
ATOM 661 N N . GLY A 1 89 ? 8.325 -5.104 -9.957 1.00 90.12 89 GLY A N 1
ATOM 662 C CA . GLY A 1 89 ? 8.711 -3.934 -10.751 1.00 90.12 89 GLY A CA 1
ATOM 663 C C . GLY A 1 89 ? 7.521 -3.186 -11.357 1.00 90.12 89 GLY A C 1
ATOM 664 O O . GLY A 1 89 ? 7.677 -2.502 -12.368 1.00 90.12 89 GLY A O 1
ATOM 665 N N . VAL A 1 90 ? 6.323 -3.332 -10.777 1.00 92.56 90 VAL A N 1
ATOM 666 C CA . VAL A 1 90 ? 5.073 -2.736 -11.280 1.00 92.56 90 VAL A CA 1
ATOM 667 C C . VAL A 1 90 ? 4.580 -1.601 -10.395 1.00 92.56 90 VAL A C 1
ATOM 669 O O . VAL A 1 90 ? 4.665 -1.657 -9.166 1.00 92.56 90 VAL A O 1
ATOM 672 N N . GLU A 1 91 ? 4.093 -0.535 -11.024 1.00 92.31 91 GLU A N 1
ATOM 673 C CA . GLU A 1 91 ? 3.504 0.592 -10.305 1.00 92.31 91 GLU A CA 1
ATOM 674 C C . GLU A 1 91 ? 2.169 0.181 -9.696 1.00 92.31 91 GLU A C 1
ATOM 676 O O . GLU A 1 91 ? 1.311 -0.409 -10.355 1.00 92.31 91 GLU A O 1
ATOM 681 N N . VAL A 1 92 ? 1.999 0.515 -8.425 1.00 93.31 92 VAL A N 1
ATOM 682 C CA . VAL A 1 92 ? 0.807 0.205 -7.643 1.00 93.31 92 VAL A CA 1
ATOM 683 C C . VAL A 1 92 ? 0.319 1.450 -6.918 1.00 93.31 92 VAL A C 1
ATOM 685 O O . VAL A 1 92 ? 0.978 2.491 -6.898 1.00 93.31 92 VAL A O 1
ATOM 688 N N . VAL A 1 93 ? -0.865 1.353 -6.319 1.00 93.12 93 VAL A N 1
ATOM 689 C CA . VAL A 1 93 ? -1.465 2.458 -5.575 1.00 93.12 93 VAL A CA 1
ATOM 690 C C . VAL A 1 93 ? -1.418 2.184 -4.076 1.00 93.12 93 VAL A C 1
ATOM 692 O O . VAL A 1 93 ? -1.923 1.171 -3.599 1.00 93.12 93 VAL A O 1
ATOM 695 N N . TRP A 1 94 ? -0.856 3.127 -3.325 1.00 94.75 94 TRP A N 1
ATOM 696 C CA . TRP A 1 94 ? -0.825 3.127 -1.868 1.00 94.75 94 TRP A CA 1
ATOM 697 C C . TRP A 1 94 ? -2.047 3.862 -1.311 1.00 94.75 94 TRP A C 1
ATOM 699 O O . TRP A 1 94 ? -2.109 5.091 -1.348 1.00 94.75 94 TRP A O 1
ATOM 709 N N . ASN A 1 95 ? -3.024 3.112 -0.801 1.00 92.44 95 ASN A N 1
ATOM 710 C CA . ASN A 1 95 ? -4.253 3.651 -0.215 1.00 92.44 95 ASN A CA 1
ATOM 711 C C . ASN A 1 95 ? -4.113 3.854 1.295 1.00 92.44 95 ASN A C 1
ATOM 713 O O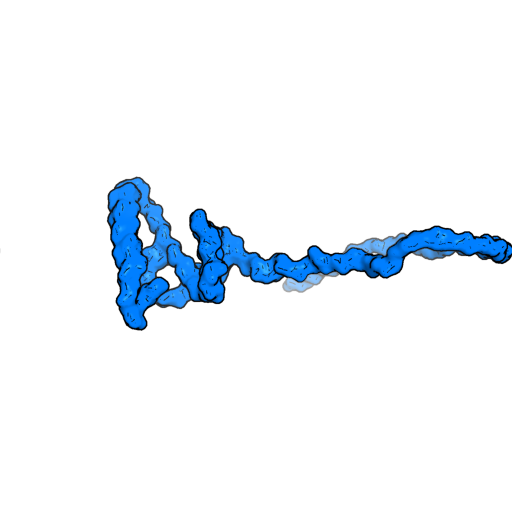 . ASN A 1 95 ? -3.776 2.918 2.019 1.00 92.44 95 ASN A O 1
ATOM 717 N N . GLU A 1 96 ? -4.463 5.042 1.782 1.00 91.25 96 GLU A N 1
ATOM 718 C CA . GLU A 1 96 ? -4.458 5.363 3.207 1.00 91.25 96 GLU A CA 1
ATOM 719 C C . GLU A 1 96 ? -5.865 5.601 3.734 1.00 91.25 96 GLU A C 1
ATOM 721 O O . GLU A 1 96 ? -6.701 6.252 3.103 1.00 91.25 96 GLU A O 1
ATOM 726 N N . VAL A 1 97 ? -6.098 5.077 4.935 1.00 87.75 97 VAL A N 1
ATOM 727 C CA . VAL A 1 97 ? -7.330 5.271 5.694 1.00 87.75 97 VAL A CA 1
ATOM 728 C C . VAL A 1 97 ? -6.953 5.747 7.092 1.00 87.75 97 VAL A C 1
ATOM 730 O O . VAL A 1 97 ? -6.191 5.093 7.804 1.00 87.75 97 VAL A O 1
ATOM 733 N N . GLN A 1 98 ? -7.481 6.896 7.493 1.00 85.44 98 GLN A N 1
ATOM 734 C CA . GLN A 1 98 ? -7.228 7.545 8.766 1.00 85.44 98 GLN A CA 1
ATOM 735 C C . GLN A 1 98 ? -8.388 7.299 9.732 1.00 85.44 98 GLN A C 1
ATOM 737 O O . GLN A 1 98 ? -9.528 7.726 9.541 1.00 85.44 98 GLN A O 1
ATOM 742 N N . PHE A 1 99 ? -8.091 6.655 10.858 1.00 81.00 99 PHE A N 1
ATOM 743 C CA . PHE A 1 99 ? -9.085 6.432 11.902 1.00 81.00 99 PHE A CA 1
ATOM 744 C C . PHE A 1 99 ? -9.243 7.683 12.772 1.00 81.00 99 PHE A C 1
ATOM 746 O O . PHE A 1 99 ? -8.413 7.976 13.631 1.00 81.00 99 PHE A O 1
ATOM 753 N N . SER A 1 100 ? -10.352 8.402 12.595 1.00 77.50 100 SER A N 1
ATOM 754 C CA . SER A 1 100 ? -10.684 9.573 13.424 1.00 77.50 100 SER A CA 1
ATOM 755 C C . SER A 1 100 ? -11.140 9.202 14.848 1.00 77.50 100 SER A C 1
ATOM 757 O O . SER A 1 100 ? -11.082 10.019 15.771 1.00 77.50 100 SER A O 1
ATOM 759 N N . GLU A 1 101 ? -11.614 7.969 15.061 1.00 70.50 101 GLU A N 1
ATOM 760 C CA . GLU A 1 101 ? -12.290 7.557 16.294 1.00 70.50 101 GLU A CA 1
ATOM 761 C C . GLU A 1 101 ? -11.378 6.765 17.241 1.00 70.50 101 GLU A C 1
ATOM 763 O O . GLU A 1 101 ? -11.036 5.608 17.013 1.00 70.50 101 GLU A O 1
ATOM 768 N N . ARG A 1 102 ? -11.044 7.353 18.398 1.00 68.38 102 ARG A N 1
ATOM 769 C CA . ARG A 1 102 ? -10.262 6.658 19.442 1.00 68.38 102 ARG A CA 1
ATOM 770 C C . ARG A 1 102 ? -11.078 5.614 20.220 1.00 68.38 102 ARG A C 1
ATOM 772 O O . ARG A 1 102 ? -10.516 4.732 20.867 1.00 68.38 102 ARG A O 1
ATOM 779 N N . LYS A 1 103 ? -12.411 5.716 20.209 1.00 68.00 103 LYS A N 1
ATOM 780 C CA . LYS A 1 103 ? -13.298 4.781 20.914 1.00 68.00 103 LYS A CA 1
ATOM 781 C C . LYS A 1 103 ? -13.614 3.614 19.976 1.00 68.00 103 LYS A C 1
ATOM 783 O O . LYS A 1 103 ? -14.213 3.834 18.938 1.00 68.00 103 LYS A O 1
ATOM 788 N N . ASN A 1 104 ? -13.269 2.389 20.375 1.00 67.12 104 ASN A N 1
ATOM 789 C CA . ASN A 1 104 ? -13.460 1.139 19.611 1.00 67.12 104 ASN A CA 1
ATOM 790 C C . ASN A 1 104 ? -12.477 0.862 18.461 1.00 67.12 104 ASN A C 1
ATOM 792 O O . ASN A 1 104 ? -12.752 -0.025 17.656 1.00 67.12 104 ASN A O 1
ATOM 796 N N . PHE A 1 105 ? -11.309 1.516 18.439 1.00 80.06 105 PHE A N 1
ATOM 797 C CA . PHE A 1 105 ? -10.258 1.237 17.451 1.00 80.06 105 PHE A CA 1
ATOM 798 C C . PHE A 1 105 ? -9.952 -0.263 17.324 1.00 80.06 105 PHE A C 1
ATOM 800 O O . PHE A 1 105 ? -10.000 -0.788 16.227 1.00 80.06 105 PHE A O 1
ATOM 807 N N . LYS A 1 106 ? -9.775 -0.984 18.442 1.00 81.56 106 LYS A N 1
ATOM 808 C CA . LYS A 1 106 ? -9.451 -2.426 18.424 1.00 81.56 106 LYS A CA 1
ATOM 809 C C . LYS A 1 106 ? -10.499 -3.299 17.724 1.00 81.56 106 LYS A C 1
ATOM 811 O O . LYS A 1 106 ? -10.149 -4.203 16.981 1.00 81.56 106 LYS A O 1
ATOM 816 N N . LEU A 1 107 ? -11.787 -3.039 17.963 1.00 81.56 107 LEU A N 1
ATOM 817 C CA . LEU A 1 107 ? -12.858 -3.830 17.346 1.00 81.56 107 LEU A CA 1
ATOM 818 C C . LEU A 1 107 ? -12.981 -3.512 15.848 1.00 81.56 107 LEU A C 1
ATOM 820 O O . LEU A 1 107 ? -13.249 -4.399 15.040 1.00 81.56 107 LEU A O 1
ATOM 824 N N . GLN A 1 108 ? -12.793 -2.241 15.477 1.00 81.75 108 GLN A N 1
ATOM 825 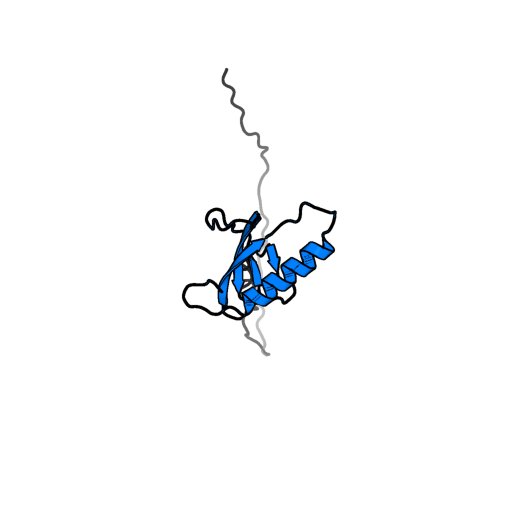C CA . GLN A 1 108 ? -12.756 -1.838 14.073 1.00 81.75 108 GLN A CA 1
ATOM 826 C C . GLN A 1 108 ? -11.516 -2.398 13.369 1.00 81.75 108 GLN A C 1
ATOM 828 O O . GLN A 1 108 ? -11.656 -2.919 12.273 1.00 81.75 108 GLN A O 1
ATOM 833 N N . GLU A 1 109 ? -10.348 -2.373 14.007 1.00 83.88 109 GLU A N 1
ATOM 834 C CA . GLU A 1 109 ? -9.088 -2.928 13.508 1.00 83.88 109 GLU A CA 1
ATOM 835 C C . GLU A 1 109 ? -9.217 -4.424 13.205 1.00 83.88 109 GLU A C 1
ATOM 837 O O . GLU A 1 109 ? -8.894 -4.845 12.099 1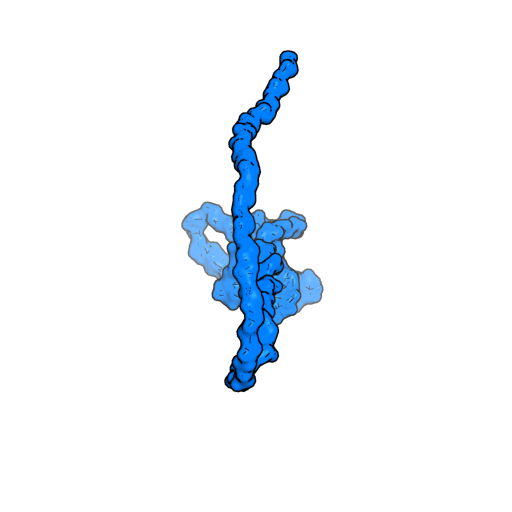.00 83.88 109 GLU A O 1
ATOM 842 N N . GLU A 1 110 ? -9.768 -5.225 14.126 1.00 87.19 110 GLU A N 1
ATOM 843 C CA . GLU A 1 110 ? -10.004 -6.656 13.880 1.00 87.19 110 GLU A CA 1
ATOM 844 C C . GLU A 1 110 ? -10.954 -6.887 12.699 1.00 87.19 110 GLU A C 1
ATOM 846 O O . GLU A 1 110 ? -10.709 -7.752 11.855 1.00 87.19 110 GLU A O 1
ATOM 851 N N . LYS A 1 111 ? -12.023 -6.088 12.599 1.00 86.44 111 LYS A N 1
ATOM 852 C CA . LYS A 1 111 ? -12.965 -6.172 11.479 1.00 86.44 111 LYS A CA 1
ATOM 853 C C . LYS A 1 111 ? -12.303 -5.787 10.156 1.00 86.44 111 LYS A C 1
ATOM 855 O O . LYS A 1 111 ? -12.520 -6.457 9.152 1.00 86.44 111 LYS A O 1
ATOM 860 N N . VAL A 1 112 ? -11.520 -4.714 10.151 1.00 85.69 112 VAL A N 1
ATOM 861 C CA . VAL A 1 112 ? -10.807 -4.205 8.977 1.00 85.69 112 VAL A CA 1
ATOM 862 C C . VAL A 1 112 ? -9.764 -5.218 8.519 1.00 85.69 112 VAL A C 1
ATOM 864 O O . VAL A 1 112 ? -9.740 -5.568 7.342 1.00 85.69 112 VAL A O 1
ATOM 867 N N . LYS A 1 113 ? -8.989 -5.779 9.449 1.00 87.50 113 LYS A N 1
ATOM 868 C CA . LYS A 1 113 ? -8.036 -6.854 9.173 1.00 87.50 113 LYS A CA 1
ATOM 869 C C . LYS A 1 113 ? -8.714 -8.052 8.512 1.00 87.50 113 LYS A C 1
ATOM 871 O O . LYS A 1 113 ? -8.278 -8.484 7.452 1.00 87.50 113 LYS A O 1
ATOM 876 N N . ALA A 1 114 ? -9.827 -8.523 9.075 1.00 88.81 114 ALA A N 1
ATOM 877 C CA . ALA A 1 114 ? -10.574 -9.636 8.497 1.00 88.81 114 ALA A CA 1
ATOM 878 C C . ALA A 1 114 ? -11.095 -9.327 7.082 1.00 88.81 114 ALA A C 1
ATOM 880 O O . ALA A 1 114 ? -11.125 -10.208 6.227 1.00 88.81 114 ALA A O 1
ATOM 881 N N . VAL A 1 115 ? -11.516 -8.088 6.808 1.00 87.56 115 VAL A N 1
ATOM 882 C CA . VAL A 1 115 ? -11.922 -7.682 5.454 1.00 87.56 115 VAL A CA 1
ATOM 883 C C . VAL A 1 115 ? -10.727 -7.712 4.499 1.00 87.56 115 VAL A C 1
ATOM 885 O O . VAL A 1 115 ? -10.852 -8.302 3.430 1.00 87.56 115 VAL A O 1
ATOM 888 N N . PHE A 1 116 ? -9.574 -7.158 4.882 1.00 88.50 116 PHE A N 1
ATOM 889 C CA . PHE A 1 116 ? -8.371 -7.178 4.044 1.00 88.50 116 PHE A CA 1
ATOM 890 C C . PHE A 1 116 ? -7.877 -8.597 3.750 1.00 88.50 116 PHE A C 1
ATOM 892 O O . PHE A 1 116 ? -7.600 -8.905 2.594 1.00 88.50 116 PHE A O 1
ATOM 899 N N . ASP A 1 117 ? -7.871 -9.489 4.744 1.00 90.31 117 ASP A N 1
ATOM 900 C CA . ASP A 1 117 ? -7.483 -10.893 4.553 1.00 90.31 117 ASP A CA 1
ATOM 901 C C . ASP A 1 117 ? -8.369 -11.603 3.513 1.00 90.31 117 ASP A C 1
ATOM 903 O O . ASP A 1 117 ? -7.892 -12.453 2.758 1.00 90.31 117 ASP A O 1
ATOM 907 N N . ASN A 1 118 ? -9.659 -11.248 3.453 1.00 89.25 118 ASN A N 1
ATOM 908 C CA . ASN A 1 118 ? -10.572 -11.761 2.433 1.00 89.25 118 ASN A CA 1
ATOM 909 C C . ASN A 1 118 ? -10.303 -11.139 1.058 1.00 89.25 118 ASN A C 1
ATOM 911 O O . ASN A 1 118 ? -10.332 -11.856 0.062 1.00 89.25 118 ASN A O 1
ATOM 915 N N . LEU A 1 119 ? -10.047 -9.827 0.991 1.00 88.06 119 LEU A N 1
ATOM 916 C CA . LEU A 1 119 ? -9.787 -9.120 -0.267 1.00 88.06 119 LEU A CA 1
ATOM 917 C C . LEU A 1 119 ? -8.525 -9.638 -0.968 1.00 88.06 119 LEU A C 1
ATOM 919 O O . LEU A 1 119 ? -8.569 -9.858 -2.172 1.00 88.06 119 LEU A O 1
ATOM 923 N N . ILE A 1 120 ? -7.454 -9.927 -0.220 1.00 87.62 120 ILE A N 1
ATOM 924 C CA . ILE A 1 120 ? -6.194 -10.470 -0.764 1.00 87.62 120 ILE A CA 1
ATOM 925 C C . ILE A 1 120 ? -6.406 -11.821 -1.476 1.00 87.62 120 ILE A C 1
ATOM 927 O O . ILE A 1 120 ? -5.668 -12.175 -2.392 1.00 87.62 120 ILE A O 1
ATOM 931 N N . GLN A 1 121 ? -7.413 -12.595 -1.062 1.00 87.50 121 GLN A N 1
ATOM 932 C CA . GLN A 1 121 ? -7.717 -13.909 -1.639 1.00 87.50 121 GLN A CA 1
ATOM 933 C C . GLN A 1 121 ? -8.643 -13.839 -2.860 1.00 87.50 121 GLN A C 1
ATOM 935 O O . GLN A 1 121 ? -8.824 -14.852 -3.539 1.00 87.50 121 GLN A O 1
ATOM 940 N N . LEU A 1 122 ? -9.269 -12.690 -3.132 1.00 88.19 122 LEU A N 1
ATOM 941 C CA . LEU A 1 122 ? -10.145 -12.543 -4.288 1.00 88.19 122 LEU A CA 1
ATOM 942 C C . LEU A 1 122 ? -9.305 -12.457 -5.562 1.00 88.19 122 LEU A C 1
ATOM 944 O O . LEU A 1 122 ? -8.486 -11.561 -5.726 1.00 88.19 122 LEU A O 1
ATOM 948 N N . ASP A 1 123 ? -9.558 -13.374 -6.493 1.00 88.38 123 ASP A N 1
ATOM 949 C CA . ASP A 1 123 ? -8.937 -13.363 -7.814 1.00 88.38 123 ASP A CA 1
ATOM 950 C C . ASP A 1 123 ? -10.025 -13.436 -8.888 1.00 88.38 123 ASP A C 1
ATOM 952 O O . ASP A 1 123 ? -10.702 -14.455 -9.059 1.00 88.38 123 ASP A O 1
ATOM 956 N N . HIS A 1 124 ? -10.268 -12.312 -9.560 1.00 93.12 124 HIS A N 1
ATOM 957 C CA . HIS A 1 124 ? -11.303 -12.194 -10.579 1.00 93.12 124 HIS A CA 1
ATOM 958 C C . HIS A 1 124 ? -10.911 -11.152 -11.627 1.00 93.12 124 HIS A C 1
ATOM 960 O O . HIS A 1 124 ? -10.472 -10.062 -11.286 1.00 93.12 124 HIS A O 1
ATOM 966 N N . LEU A 1 125 ? -11.183 -11.440 -12.904 1.00 90.44 125 LEU A N 1
ATOM 967 C CA . LEU A 1 125 ? -10.780 -10.602 -14.047 1.00 90.44 125 LEU A CA 1
ATOM 968 C C . LEU A 1 125 ? -11.226 -9.132 -13.962 1.00 90.44 125 LEU A C 1
ATOM 970 O O . LEU A 1 125 ? -10.571 -8.258 -14.514 1.00 90.44 125 LEU A O 1
ATOM 974 N N . ASN A 1 126 ? -12.352 -8.868 -13.299 1.00 89.56 126 ASN A N 1
ATOM 975 C CA . ASN A 1 126 ? -12.926 -7.522 -13.156 1.00 89.56 126 ASN A CA 1
ATOM 976 C C . ASN A 1 126 ? -12.752 -6.924 -11.751 1.00 89.56 126 ASN A C 1
ATOM 978 O O . ASN A 1 126 ? -13.403 -5.929 -11.438 1.00 89.56 126 ASN A O 1
ATOM 982 N N . ILE A 1 127 ? -11.969 -7.562 -10.880 1.00 85.44 127 ILE A N 1
ATOM 983 C CA . ILE A 1 127 ? -11.653 -7.048 -9.546 1.00 85.44 127 ILE A CA 1
ATOM 984 C C . ILE A 1 127 ? -10.170 -6.697 -9.549 1.00 85.44 127 ILE A C 1
ATOM 986 O O . ILE A 1 127 ? -9.343 -7.486 -9.994 1.00 85.44 127 ILE A O 1
ATOM 990 N N . VAL A 1 128 ? -9.856 -5.485 -9.104 1.00 81.19 128 VAL A N 1
ATOM 991 C CA . VAL A 1 128 ? -8.473 -5.020 -8.975 1.00 81.19 128 VAL A CA 1
ATOM 992 C C . VAL A 1 128 ? -7.785 -5.841 -7.881 1.00 81.19 128 VAL A C 1
ATOM 994 O O . VAL A 1 128 ? -8.401 -6.073 -6.838 1.00 81.19 128 VAL A O 1
ATOM 997 N N . LYS A 1 129 ? -6.555 -6.294 -8.149 1.00 79.00 129 LYS A N 1
ATOM 998 C CA . LYS A 1 129 ? -5.691 -6.921 -7.141 1.00 79.00 129 LYS A CA 1
ATOM 999 C C . LYS A 1 129 ? -4.978 -5.881 -6.296 1.00 79.00 129 LYS A C 1
ATOM 1001 O O . LYS A 1 129 ? -4.645 -4.814 -6.856 1.00 79.00 129 LYS A O 1
#

Radius of gyration: 32.96 Å; chains: 1; bounding box: 86×70×38 Å

Sequence (129 aa):
MSEGESKQVPSSGSDPKPEPASSGPGMTSVSAPVTSAAPPEEEEEESEDESEILEESPCGRWQKRREEVNQRNVPGIDSAYLAMDTEEGVEVVWNEVQFSERKNFKLQEEKVKAVFDNLIQLDHLNIVK

pLDDT: mean 70.94, std 21.08, range [34.81, 95.31]